Protein AF-A0A2D4ICP2-F1 (afdb_monomer)

Solvent-accessible surface area (backbone atoms only — not comparable to full-atom values): 5991 Å² total; per-residue (Å²): 122,65,65,61,58,45,66,67,35,53,65,54,47,48,53,55,48,50,51,51,51,55,49,50,52,52,72,74,51,85,50,85,84,58,63,90,83,76,69,76,51,70,68,55,50,53,49,50,54,56,48,49,54,51,44,49,51,53,40,36,72,36,69,83,61,10,58,60,51,39,53,51,50,54,53,51,54,50,52,50,50,53,49,49,50,42,53,57,72,67,56,72,77,86,71,75,79,76,79,87,125

Mean predicted aligned error: 7.08 Å

Sequence (101 aa):
KLMDLQLSDSNFRRHILLQYLILFQYLKGQVKFKSSNFILTDEQSLWIEATTKQVYQLLSENPPDGKRFSKMVEHILNTEENWNTWKNEGCPSFVKERLCV

Radius of gyration: 18.19 Å; Cα contacts (8 Å, |Δi|>4): 41; chains: 1; bounding box: 40×43×46 Å

Organism: NCBI:txid129467

Foldseek 3Di:
DVVVVLVVDLVSLVVVLLVLVVVLLVLPDDAPPDDPPSDDDPVRNVVSVVVNVVSLVSQCVRDDNSVVVSVVSVVVSVVVNVVRVCVRVVNDDPDDPPPDD

InterPro domains:
  IPR021861 THO complex, subunit THOC1 [PF11957] (1-97)
  IPR021861 THO complex, subunit THOC1 [PTHR13265] (1-97)

pLDDT: mean 86.31, std 10.03, range [55.88, 96.75]

Secondary structure (DSSP, 8-s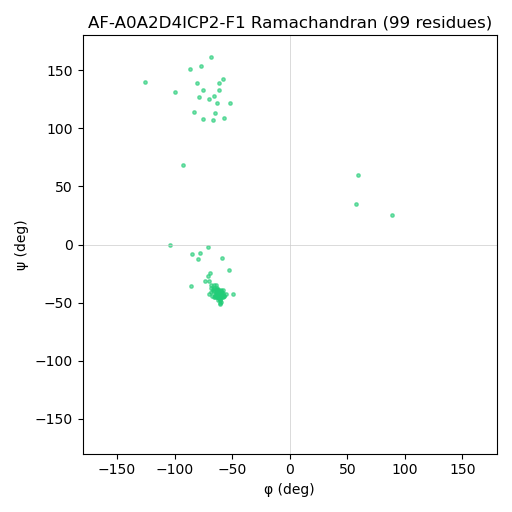tate):
-HHHHHHH-HHHHHHHHHHHHHHHHHHH---TTS-TT-PPPHHHHHHHHHHHHHHHHHHHHSSSSHHHHHHHHHHHHHHHHHHHHHHHTT-----------

Structure (mmCIF, N/CA/C/O backbone):
data_AF-A0A2D4ICP2-F1
#
_entry.id   AF-A0A2D4ICP2-F1
#
loop_
_atom_site.group_PDB
_atom_site.id
_atom_site.type_symbol
_atom_site.label_atom_id
_atom_site.label_alt_id
_atom_site.label_comp_id
_atom_site.label_asym_id
_atom_site.label_entity_id
_atom_site.label_seq_id
_atom_site.pdbx_PDB_ins_code
_atom_site.Cartn_x
_atom_site.Cartn_y
_atom_site.Cartn_z
_atom_site.occupancy
_atom_site.B_iso_or_equiv
_atom_site.auth_seq_id
_atom_site.auth_comp_id
_atom_site.auth_asym_id
_atom_site.auth_atom_id
_atom_site.pdbx_PDB_model_num
ATOM 1 N N . LYS A 1 1 ? -20.354 16.352 9.844 1.00 58.66 1 LYS A N 1
ATOM 2 C CA . LYS A 1 1 ? -21.713 15.795 9.640 1.00 58.66 1 LYS A CA 1
ATOM 3 C C . LYS A 1 1 ? -21.796 14.800 8.480 1.00 58.66 1 LYS A C 1
ATOM 5 O O . LYS A 1 1 ? -22.368 13.753 8.717 1.00 58.66 1 LYS A O 1
ATOM 10 N N . LEU A 1 2 ? -21.245 15.049 7.276 1.00 78.62 2 LEU A N 1
ATOM 11 C CA . LEU A 1 2 ? -21.201 14.018 6.210 1.00 78.62 2 LEU A CA 1
ATOM 12 C C . LEU A 1 2 ? -19.984 13.079 6.323 1.00 78.62 2 LEU A C 1
ATOM 14 O O . LEU A 1 2 ? -20.112 11.882 6.092 1.00 78.62 2 LEU A O 1
ATOM 18 N N . MET A 1 3 ? -18.830 13.609 6.744 1.00 75.00 3 MET A N 1
ATOM 19 C CA . MET A 1 3 ? -17.597 12.829 6.923 1.00 75.00 3 MET A CA 1
ATOM 20 C C . MET A 1 3 ? -17.778 11.670 7.914 1.00 75.00 3 MET A C 1
ATOM 22 O O . MET A 1 3 ? -17.311 10.566 7.672 1.00 75.00 3 MET A O 1
ATOM 26 N N . ASP A 1 4 ? -18.530 11.892 8.991 1.00 77.75 4 ASP A N 1
ATOM 27 C CA . ASP A 1 4 ? -18.792 10.882 10.025 1.00 77.75 4 ASP A CA 1
ATOM 28 C C . ASP A 1 4 ? -19.616 9.701 9.472 1.00 77.75 4 ASP A C 1
ATOM 30 O O . ASP A 1 4 ? -19.351 8.537 9.776 1.00 77.75 4 ASP A O 1
ATOM 34 N N . LEU A 1 5 ? -20.574 9.994 8.583 1.00 75.62 5 LEU A N 1
ATOM 35 C CA . LEU A 1 5 ? -21.358 8.989 7.858 1.00 75.62 5 LEU A CA 1
ATOM 36 C C . LEU A 1 5 ? -20.489 8.214 6.859 1.00 75.62 5 LEU A C 1
ATOM 38 O O . LEU A 1 5 ? -20.598 6.995 6.775 1.00 75.62 5 LEU A O 1
ATOM 42 N N . GLN A 1 6 ? -19.588 8.898 6.148 1.00 77.94 6 GLN A N 1
ATOM 43 C CA . GLN A 1 6 ? -18.657 8.256 5.213 1.00 77.94 6 GLN A CA 1
ATOM 44 C C . GLN A 1 6 ? -17.654 7.350 5.935 1.00 77.94 6 GLN A C 1
ATOM 46 O O . GLN A 1 6 ? -17.378 6.251 5.474 1.00 77.94 6 GLN A O 1
ATOM 51 N N . LEU A 1 7 ? -17.151 7.755 7.102 1.00 75.06 7 LEU A N 1
ATOM 52 C CA . LEU A 1 7 ? -16.247 6.932 7.913 1.00 75.06 7 LEU A CA 1
ATOM 53 C C . LEU A 1 7 ? -16.943 5.707 8.526 1.00 75.06 7 LEU A C 1
ATOM 55 O O . LEU A 1 7 ? -16.289 4.696 8.793 1.00 75.06 7 LEU A O 1
ATOM 59 N N . SER A 1 8 ? -18.263 5.776 8.710 1.00 79.50 8 SER A N 1
ATOM 60 C CA . SER A 1 8 ? -19.076 4.639 9.152 1.00 79.50 8 SER A CA 1
ATOM 61 C C . SER A 1 8 ? -19.210 3.567 8.057 1.00 79.50 8 SER A C 1
ATOM 63 O O . SER A 1 8 ? -19.325 2.378 8.367 1.00 79.50 8 SER A O 1
ATOM 65 N N . ASP A 1 9 ? -19.123 3.960 6.782 1.00 87.12 9 ASP A N 1
ATOM 66 C CA . ASP A 1 9 ? -19.180 3.058 5.632 1.00 87.12 9 ASP A CA 1
ATOM 67 C C . ASP A 1 9 ? -17.908 2.188 5.543 1.00 87.12 9 ASP A C 1
ATOM 69 O O . ASP A 1 9 ? -16.765 2.663 5.531 1.00 87.12 9 ASP A O 1
ATOM 73 N N . SER A 1 10 ? -18.094 0.866 5.505 1.00 86.19 10 SER A N 1
ATOM 74 C CA . SER A 1 10 ? -16.994 -0.095 5.414 1.00 86.19 10 SER A CA 1
ATOM 75 C C . SER A 1 10 ? -16.277 -0.046 4.064 1.00 86.19 10 SER A C 1
ATOM 77 O O . SER A 1 10 ? -15.052 -0.177 4.031 1.00 86.19 10 SER A O 1
ATOM 79 N N . ASN A 1 11 ? -16.994 0.215 2.969 1.00 87.50 11 ASN A N 1
ATOM 80 C CA . ASN A 1 11 ? -16.416 0.375 1.641 1.00 87.50 11 ASN A CA 1
ATOM 81 C C . ASN A 1 11 ? -15.568 1.636 1.571 1.00 87.50 11 ASN A C 1
ATOM 83 O O . ASN A 1 11 ? -14.451 1.572 1.067 1.00 87.50 11 ASN A O 1
ATOM 87 N N . PHE A 1 12 ? -16.036 2.767 2.100 1.00 89.88 12 PHE A N 1
ATOM 88 C CA . PHE A 1 12 ? -15.227 3.989 2.105 1.00 89.88 12 PHE A CA 1
ATOM 89 C C . PHE A 1 12 ? -13.896 3.770 2.840 1.00 89.88 12 PHE A C 1
ATOM 91 O O . PHE A 1 12 ? -12.831 4.073 2.302 1.00 89.88 12 PHE A O 1
ATOM 98 N N . ARG A 1 13 ? -13.935 3.116 4.011 1.00 89.88 13 ARG A N 1
ATOM 99 C CA . ARG A 1 13 ? -12.721 2.722 4.743 1.00 89.88 13 ARG A CA 1
ATOM 100 C C . ARG A 1 13 ? -11.797 1.825 3.916 1.00 89.88 13 ARG A C 1
ATOM 102 O O . ARG A 1 13 ? -10.591 2.053 3.919 1.00 89.88 13 ARG A O 1
ATOM 109 N N . ARG A 1 14 ? -12.331 0.852 3.167 1.00 92.19 14 ARG A N 1
ATOM 110 C CA . ARG A 1 14 ? -11.523 0.008 2.261 1.00 92.19 14 ARG A CA 1
ATOM 111 C C . ARG A 1 14 ? -10.809 0.819 1.189 1.00 92.19 14 ARG A C 1
ATOM 113 O O . ARG A 1 14 ? -9.639 0.554 0.942 1.00 92.19 14 ARG A O 1
ATOM 120 N N . HIS A 1 15 ? -11.479 1.797 0.581 1.00 92.31 15 HIS A N 1
ATOM 121 C CA . HIS A 1 15 ? -10.868 2.638 -0.451 1.00 92.31 15 HIS A CA 1
ATOM 122 C C . HIS A 1 15 ? -9.695 3.445 0.107 1.00 92.31 15 HIS A C 1
ATOM 124 O O . HIS A 1 15 ? -8.627 3.456 -0.496 1.00 92.31 15 HIS A O 1
ATOM 130 N N . ILE A 1 16 ? -9.867 4.061 1.279 1.00 92.81 16 ILE A N 1
ATOM 131 C CA . ILE A 1 16 ? -8.798 4.821 1.936 1.00 92.81 16 ILE A CA 1
ATOM 132 C C . ILE A 1 16 ? -7.610 3.914 2.282 1.00 92.81 16 ILE A C 1
ATOM 134 O O . ILE A 1 16 ? -6.468 4.234 1.965 1.00 92.81 16 ILE A O 1
ATOM 138 N N . LEU A 1 17 ? -7.869 2.752 2.886 1.00 94.50 17 LEU A N 1
ATOM 139 C CA . LEU A 1 17 ? -6.818 1.798 3.251 1.00 94.50 17 LEU A CA 1
ATOM 140 C C . LEU A 1 17 ? -6.081 1.252 2.017 1.00 94.50 17 LEU A C 1
ATOM 142 O O . LEU A 1 17 ? -4.858 1.143 2.034 1.00 94.50 17 LEU A O 1
ATOM 146 N N . LEU A 1 18 ? -6.795 0.978 0.922 1.00 94.81 18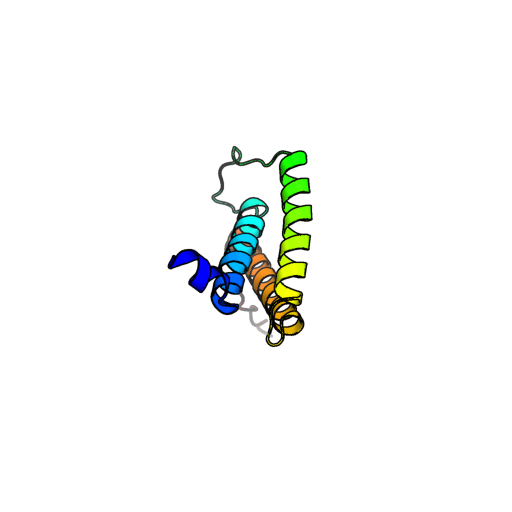 LEU A N 1
ATOM 147 C CA . LEU A 1 18 ? -6.188 0.575 -0.346 1.00 94.81 18 LEU A CA 1
ATOM 148 C C . LEU A 1 18 ? -5.301 1.684 -0.933 1.00 94.81 18 LEU A C 1
ATOM 150 O O . LEU A 1 18 ? -4.191 1.402 -1.378 1.00 94.81 18 LEU A O 1
ATOM 154 N N . GLN A 1 19 ? -5.750 2.942 -0.893 1.00 95.19 19 GLN A N 1
ATOM 155 C CA . GLN A 1 19 ? -4.946 4.086 -1.338 1.00 95.19 19 GLN A CA 1
ATOM 156 C C . GLN A 1 19 ? -3.644 4.217 -0.539 1.00 95.19 19 GLN A C 1
ATOM 158 O O . GLN A 1 19 ? -2.599 4.483 -1.132 1.00 95.19 19 GLN A O 1
ATOM 163 N N . TYR A 1 20 ? -3.678 3.973 0.777 1.00 95.88 20 TYR A N 1
ATOM 164 C CA . TYR A 1 20 ? -2.461 3.927 1.591 1.00 95.88 20 TYR A CA 1
ATOM 165 C C . TYR A 1 20 ? -1.500 2.828 1.132 1.00 95.88 20 TYR A C 1
ATOM 167 O O . TYR A 1 20 ? -0.312 3.097 0.983 1.00 95.88 20 TYR A O 1
ATOM 175 N N . LEU A 1 21 ? -1.993 1.615 0.860 1.00 95.94 21 LEU A N 1
ATOM 176 C CA . LEU A 1 21 ? -1.139 0.515 0.400 1.00 95.94 21 LEU A CA 1
ATOM 177 C C . LEU A 1 21 ? -0.483 0.812 -0.954 1.00 95.94 21 LEU A C 1
ATOM 179 O O . LEU A 1 21 ? 0.722 0.609 -1.099 1.00 95.94 21 LEU A O 1
ATOM 183 N N . ILE A 1 22 ? -1.243 1.355 -1.909 1.00 93.88 22 ILE A N 1
ATOM 184 C CA . ILE A 1 22 ? -0.716 1.764 -3.220 1.00 93.88 22 ILE A CA 1
ATOM 185 C C . ILE A 1 22 ? 0.355 2.848 -3.047 1.00 93.88 22 ILE A C 1
ATOM 187 O O . ILE A 1 22 ? 1.419 2.779 -3.662 1.00 93.88 22 ILE A O 1
ATOM 191 N N . LEU A 1 23 ? 0.112 3.835 -2.177 1.00 93.56 23 LEU A N 1
ATOM 192 C CA . LEU A 1 23 ? 1.084 4.887 -1.886 1.00 93.56 23 LEU A CA 1
ATOM 193 C C . LEU A 1 23 ? 2.362 4.318 -1.256 1.00 93.56 23 LEU A C 1
ATOM 195 O O . LEU A 1 23 ? 3.457 4.690 -1.668 1.00 93.56 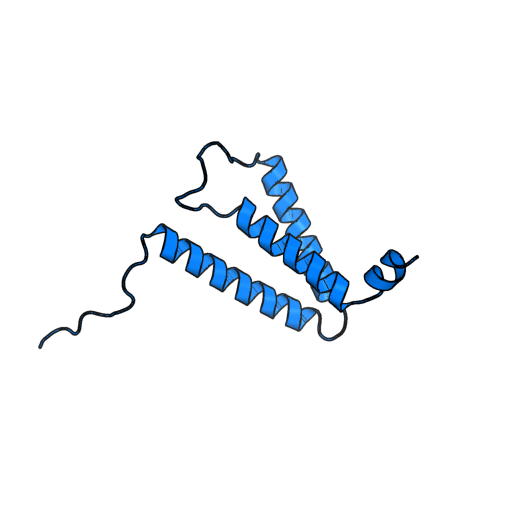23 LEU A O 1
ATOM 199 N N . PHE A 1 24 ? 2.248 3.411 -0.286 1.00 93.75 24 PHE A N 1
ATOM 200 C CA . PHE A 1 24 ? 3.402 2.785 0.362 1.00 93.75 24 PHE A CA 1
ATOM 201 C C . PHE A 1 24 ? 4.221 1.940 -0.611 1.00 93.75 24 PHE A C 1
ATOM 203 O O . PHE A 1 24 ? 5.445 2.079 -0.651 1.00 93.75 24 PHE A O 1
ATOM 210 N N . GLN A 1 25 ? 3.564 1.129 -1.443 1.00 91.50 25 GLN A N 1
ATOM 211 C CA . GLN A 1 25 ? 4.235 0.382 -2.503 1.00 91.50 25 GLN A CA 1
ATOM 212 C C . GLN A 1 25 ? 4.916 1.321 -3.493 1.00 91.50 25 GLN A C 1
ATOM 214 O O . GLN A 1 25 ? 6.066 1.089 -3.858 1.00 91.50 25 GLN A O 1
ATOM 219 N N . TYR A 1 26 ? 4.250 2.410 -3.888 1.00 89.12 26 TYR A N 1
ATOM 220 C CA . TYR A 1 26 ? 4.863 3.411 -4.746 1.00 89.12 26 TYR A CA 1
ATOM 221 C C . TYR A 1 26 ? 6.097 4.008 -4.083 1.00 89.12 26 TYR A C 1
ATOM 223 O O . TYR A 1 26 ? 7.136 4.040 -4.724 1.00 89.12 26 TYR A O 1
ATOM 231 N N . LEU A 1 27 ? 6.032 4.453 -2.826 1.00 88.44 27 LEU A N 1
ATOM 232 C CA . LEU A 1 27 ? 7.162 5.068 -2.122 1.00 88.44 27 LEU A CA 1
ATOM 233 C C . LEU A 1 27 ? 8.364 4.118 -2.016 1.00 88.44 27 LEU A C 1
ATOM 235 O O . LEU A 1 27 ? 9.477 4.555 -2.307 1.00 88.44 27 LEU A O 1
ATOM 239 N N . LYS A 1 28 ? 8.140 2.835 -1.697 1.00 84.94 28 LYS A N 1
ATOM 240 C CA . LYS A 1 28 ? 9.198 1.807 -1.628 1.00 84.94 28 LYS A CA 1
ATOM 241 C C . LYS A 1 28 ? 9.708 1.368 -3.005 1.00 84.94 28 LYS A C 1
ATOM 243 O O . LYS A 1 28 ? 10.873 1.006 -3.141 1.00 84.94 28 LYS A O 1
ATOM 248 N N . GLY A 1 29 ? 8.847 1.390 -4.018 1.00 82.25 29 GLY A N 1
ATOM 249 C CA . GLY A 1 29 ? 9.158 0.922 -5.361 1.00 82.25 29 GLY A CA 1
ATOM 250 C C . GLY A 1 29 ? 10.217 1.784 -6.043 1.00 82.25 29 GLY A C 1
ATOM 251 O O . GLY A 1 29 ? 10.078 3.009 -6.158 1.00 82.25 29 GLY A O 1
ATOM 252 N N . GLN A 1 30 ? 11.258 1.127 -6.547 1.00 71.19 30 GLN A N 1
ATOM 253 C CA . GLN A 1 30 ? 12.195 1.724 -7.489 1.00 71.19 30 GLN A CA 1
ATOM 254 C C . GLN A 1 30 ? 11.540 1.714 -8.871 1.00 71.19 30 GLN A C 1
ATOM 256 O O . GLN A 1 30 ? 11.074 0.680 -9.341 1.00 71.19 30 GLN A O 1
ATOM 261 N N . VAL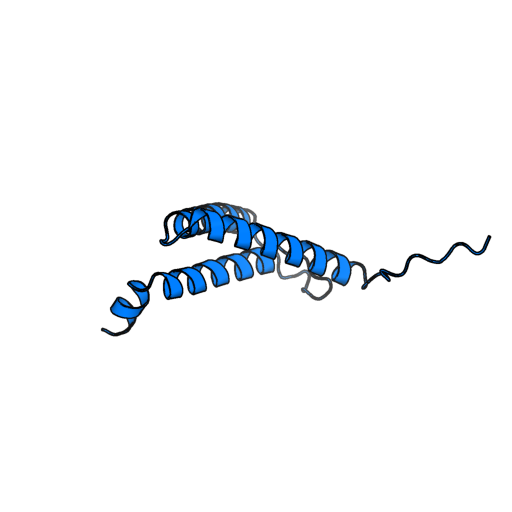 A 1 31 ? 11.480 2.863 -9.532 1.00 72.19 31 VAL A N 1
ATOM 262 C CA . VAL A 1 31 ? 11.053 2.953 -10.934 1.00 72.19 31 VAL A CA 1
ATOM 263 C C . VAL A 1 31 ? 12.135 3.671 -11.708 1.00 72.19 31 VAL A C 1
ATOM 265 O O . VAL A 1 31 ? 12.682 4.659 -11.229 1.00 72.19 31 VAL A O 1
ATOM 268 N N . LYS A 1 32 ? 12.414 3.206 -12.926 1.00 66.94 32 LYS A N 1
ATOM 269 C CA . LYS A 1 32 ? 13.467 3.733 -13.811 1.00 66.94 32 LYS A CA 1
ATOM 270 C C . LYS A 1 32 ? 13.396 5.253 -14.035 1.00 66.94 32 LYS A C 1
ATOM 27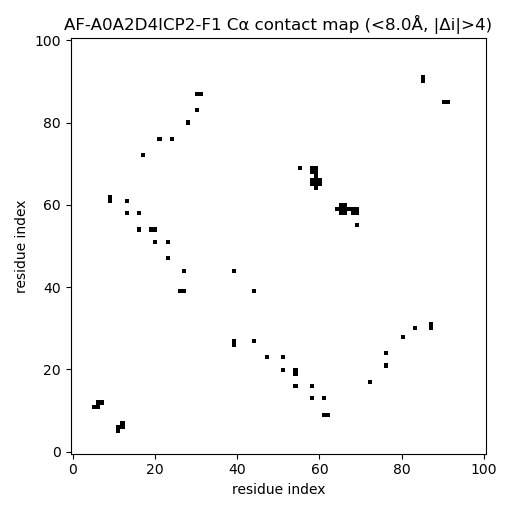2 O O . LYS A 1 32 ? 14.389 5.871 -14.398 1.00 66.94 32 LYS A O 1
ATOM 277 N N . PHE A 1 33 ? 12.222 5.848 -13.818 1.00 66.81 33 PHE A N 1
ATOM 278 C CA . PHE A 1 33 ? 11.946 7.275 -13.991 1.00 66.81 33 PHE A CA 1
ATOM 279 C C . PHE A 1 33 ? 11.864 8.068 -12.676 1.00 66.81 33 PHE A C 1
ATOM 281 O O . PHE A 1 33 ? 11.628 9.275 -12.714 1.00 66.81 33 PHE A O 1
ATOM 288 N N . LYS A 1 34 ? 12.032 7.432 -11.510 1.00 69.75 34 LYS A N 1
ATOM 289 C CA . LYS A 1 34 ? 12.163 8.167 -10.247 1.00 69.75 34 LYS A CA 1
ATOM 290 C C . LYS A 1 34 ? 13.551 8.784 -10.169 1.00 69.75 34 LYS A C 1
ATOM 292 O O . LYS A 1 34 ? 14.551 8.118 -10.416 1.00 69.75 34 LYS A O 1
ATOM 297 N N . SER A 1 35 ? 13.599 10.060 -9.794 1.00 71.62 35 SER A N 1
ATOM 298 C CA . SER A 1 35 ? 14.862 10.732 -9.498 1.00 71.62 35 SER A CA 1
ATOM 299 C C . SER A 1 35 ? 15.564 10.042 -8.327 1.00 71.62 35 SER A C 1
ATOM 301 O O . SER A 1 35 ? 14.923 9.717 -7.325 1.00 71.62 35 SER A O 1
ATOM 303 N N . SER A 1 36 ? 16.885 9.893 -8.428 1.00 67.31 36 SER A N 1
ATOM 304 C CA . SER A 1 36 ? 17.765 9.374 -7.371 1.00 67.31 36 SER A CA 1
ATOM 305 C C . SER A 1 36 ? 17.712 10.188 -6.075 1.00 67.31 36 SER A C 1
ATOM 307 O O . SER A 1 36 ? 18.223 9.745 -5.056 1.00 67.31 36 SER A O 1
ATOM 309 N N . ASN A 1 37 ? 17.091 11.370 -6.101 1.00 71.06 37 ASN A N 1
ATOM 310 C CA . ASN A 1 37 ? 16.943 12.244 -4.940 1.00 71.06 37 ASN A CA 1
ATOM 311 C C . ASN A 1 37 ? 15.727 11.887 -4.063 1.00 71.06 37 ASN A C 1
ATOM 313 O O . ASN A 1 37 ? 15.568 12.457 -2.988 1.00 71.06 37 ASN A O 1
ATOM 317 N N . PHE A 1 38 ? 14.860 10.965 -4.497 1.00 74.81 38 PHE A N 1
ATOM 318 C CA . PHE A 1 38 ? 13.702 10.514 -3.718 1.00 74.81 38 PHE A CA 1
ATOM 319 C C . PHE A 1 38 ? 14.041 9.269 -2.892 1.00 74.81 38 PHE A C 1
ATOM 321 O O . PHE A 1 38 ? 13.548 8.174 -3.163 1.00 74.81 38 PHE A O 1
ATOM 328 N N . ILE A 1 39 ? 14.906 9.453 -1.894 1.00 80.38 39 ILE A N 1
ATOM 329 C CA . ILE A 1 39 ? 15.346 8.403 -0.969 1.00 80.38 39 ILE A CA 1
ATOM 330 C C . ILE A 1 39 ? 14.551 8.527 0.332 1.00 80.38 39 ILE A C 1
ATOM 332 O O . ILE A 1 39 ? 14.437 9.616 0.894 1.00 80.38 39 ILE A O 1
ATOM 336 N N . LEU A 1 40 ? 14.002 7.411 0.803 1.00 85.12 40 LEU A N 1
ATOM 337 C CA . LEU A 1 40 ? 13.405 7.320 2.132 1.00 85.12 40 LEU A CA 1
ATOM 338 C C . LEU A 1 40 ? 14.510 7.130 3.167 1.00 85.12 40 LEU A C 1
ATOM 340 O O . LEU A 1 40 ? 15.435 6.351 2.945 1.00 85.12 40 LEU A O 1
ATOM 344 N N . THR A 1 41 ? 14.397 7.797 4.312 1.00 89.88 41 THR A N 1
ATOM 345 C CA . THR A 1 41 ? 15.266 7.483 5.451 1.00 89.88 41 THR A CA 1
ATOM 346 C C . THR A 1 41 ? 14.930 6.098 6.014 1.00 89.88 41 THR A C 1
ATOM 348 O O . THR A 1 41 ? 13.835 5.565 5.790 1.00 89.88 41 THR A O 1
ATOM 351 N N . ASP A 1 42 ? 15.845 5.512 6.786 1.00 91.19 42 ASP A N 1
ATOM 352 C CA . ASP A 1 42 ? 15.596 4.228 7.456 1.00 91.19 42 ASP A CA 1
ATOM 353 C C . ASP A 1 42 ? 14.390 4.317 8.400 1.00 91.19 42 ASP A C 1
ATOM 355 O O . ASP A 1 42 ? 13.530 3.438 8.413 1.00 91.19 42 ASP A O 1
ATOM 359 N N . GLU A 1 43 ? 14.267 5.430 9.129 1.00 93.94 43 GLU A N 1
ATOM 360 C CA . GLU A 1 43 ? 13.127 5.700 10.008 1.00 93.94 43 GLU A CA 1
ATOM 361 C C . GLU A 1 43 ? 11.803 5.748 9.231 1.00 93.94 43 GLU A C 1
ATOM 363 O O . GLU A 1 43 ? 10.825 5.112 9.627 1.00 93.94 43 GLU A O 1
ATOM 368 N N . GLN A 1 44 ? 11.771 6.443 8.089 1.00 91.94 44 GLN A N 1
ATOM 369 C CA . GLN A 1 44 ? 10.586 6.495 7.229 1.00 91.94 44 GLN A CA 1
ATOM 370 C C . GLN A 1 44 ? 10.237 5.114 6.669 1.00 91.94 44 GLN A C 1
ATOM 372 O O . GLN A 1 44 ? 9.062 4.754 6.606 1.00 91.94 44 GLN A O 1
ATOM 377 N N . SER A 1 45 ? 11.242 4.324 6.293 1.00 91.88 45 SER A N 1
ATOM 378 C CA . SER A 1 45 ? 11.049 2.970 5.771 1.00 91.88 45 SER A CA 1
ATOM 379 C C . SER A 1 45 ? 10.459 2.039 6.833 1.00 91.88 45 SER A C 1
ATOM 381 O O . SER A 1 45 ? 9.474 1.347 6.565 1.00 91.88 45 SER A O 1
ATOM 383 N N . LEU A 1 46 ? 10.983 2.086 8.062 1.00 94.81 46 LEU A N 1
ATOM 384 C CA . LEU A 1 46 ? 10.443 1.346 9.205 1.00 94.81 46 LEU A CA 1
ATOM 385 C C . LEU A 1 46 ? 9.015 1.783 9.544 1.00 94.81 46 LEU A C 1
ATOM 387 O O . LEU A 1 46 ? 8.152 0.940 9.804 1.00 94.81 46 LEU A O 1
ATOM 391 N N . TRP A 1 47 ? 8.738 3.088 9.497 1.00 95.88 47 TRP A N 1
ATOM 392 C CA . TRP A 1 47 ? 7.394 3.615 9.717 1.00 95.88 47 TRP A CA 1
ATOM 393 C C . TRP A 1 47 ? 6.408 3.122 8.652 1.00 95.88 47 TRP A C 1
ATOM 395 O O . TRP A 1 47 ? 5.308 2.680 8.995 1.00 95.88 47 TRP A O 1
ATOM 405 N N . ILE A 1 48 ? 6.801 3.121 7.373 1.00 95.25 48 ILE A N 1
ATOM 406 C CA . ILE A 1 48 ? 5.980 2.581 6.281 1.00 95.25 48 ILE A CA 1
ATOM 407 C C . ILE A 1 48 ? 5.694 1.095 6.515 1.00 95.25 48 ILE A C 1
ATOM 409 O O . ILE A 1 48 ? 4.555 0.663 6.346 1.00 95.25 48 ILE A O 1
ATOM 413 N N . GLU A 1 49 ? 6.678 0.301 6.936 1.00 94.69 49 GLU A N 1
ATOM 414 C CA . GLU A 1 49 ? 6.484 -1.129 7.205 1.00 94.69 49 GLU A CA 1
ATOM 415 C C . GLU A 1 49 ? 5.543 -1.392 8.380 1.00 94.69 49 GLU A C 1
ATOM 417 O O . GLU A 1 49 ? 4.638 -2.226 8.275 1.00 94.69 49 GLU A O 1
ATOM 422 N N . ALA A 1 50 ? 5.716 -0.666 9.486 1.00 96.75 50 ALA A N 1
ATOM 423 C CA . ALA A 1 50 ? 4.827 -0.761 10.638 1.00 96.75 50 ALA A CA 1
ATOM 424 C C . ALA A 1 50 ? 3.389 -0.363 10.266 1.00 96.75 50 ALA A C 1
ATOM 426 O O . ALA A 1 50 ? 2.441 -1.089 10.573 1.00 96.75 50 ALA A O 1
ATOM 427 N N . THR A 1 51 ? 3.231 0.740 9.534 1.00 96.19 51 THR A N 1
ATOM 428 C CA . THR A 1 51 ? 1.920 1.253 9.116 1.00 96.19 51 THR A CA 1
ATOM 429 C C . THR A 1 51 ? 1.260 0.333 8.091 1.00 96.19 51 THR A C 1
ATOM 431 O O . THR A 1 51 ? 0.062 0.078 8.170 1.00 96.19 51 THR A O 1
ATOM 434 N N . THR A 1 52 ? 2.029 -0.260 7.175 1.00 96.19 52 THR A N 1
ATOM 435 C CA . THR A 1 52 ? 1.524 -1.260 6.220 1.00 96.19 52 THR A CA 1
ATOM 436 C C . THR A 1 52 ? 0.916 -2.459 6.952 1.00 96.19 52 THR A C 1
ATOM 438 O O . THR A 1 52 ? -0.198 -2.875 6.629 1.00 96.19 52 THR A O 1
ATOM 441 N N . LYS A 1 53 ? 1.590 -2.982 7.989 1.00 96.06 53 LYS A N 1
ATOM 442 C CA . LYS A 1 53 ? 1.057 -4.081 8.819 1.00 96.06 53 LYS A CA 1
ATOM 443 C C . LYS A 1 53 ? -0.259 -3.692 9.499 1.00 96.06 53 LYS A C 1
ATOM 445 O O . LYS A 1 53 ? -1.205 -4.477 9.483 1.00 96.06 53 LYS A O 1
ATOM 450 N N . GLN A 1 54 ? -0.340 -2.475 10.038 1.00 96.75 54 GLN A N 1
ATOM 451 C CA . GLN A 1 54 ? -1.570 -1.955 10.644 1.00 96.75 54 GLN A CA 1
ATOM 452 C C . GLN A 1 54 ? -2.710 -1.834 9.623 1.00 96.75 54 GLN A C 1
ATOM 454 O O . GLN A 1 54 ? -3.836 -2.234 9.909 1.00 96.75 54 GLN A O 1
ATOM 459 N N . VAL A 1 55 ? -2.432 -1.344 8.413 1.00 95.88 55 VAL A N 1
ATOM 460 C CA . VAL A 1 55 ? -3.436 -1.221 7.346 1.00 95.88 55 VAL A CA 1
ATOM 461 C C . VAL A 1 55 ? -3.990 -2.590 6.941 1.00 95.88 55 VAL A C 1
ATOM 463 O O . VAL A 1 55 ? -5.207 -2.744 6.829 1.00 95.88 55 VAL A O 1
ATOM 466 N N . TYR A 1 56 ? -3.138 -3.608 6.792 1.00 95.69 56 TYR A N 1
ATOM 467 C CA . TYR A 1 56 ? -3.594 -4.975 6.515 1.00 95.69 56 TYR A CA 1
ATOM 468 C C . TYR A 1 56 ? -4.439 -5.564 7.646 1.00 95.69 56 TYR A C 1
ATOM 470 O O . TYR A 1 56 ? -5.441 -6.233 7.370 1.00 95.69 56 TYR A O 1
ATOM 478 N N . GLN A 1 57 ? -4.074 -5.290 8.902 1.00 95.19 57 GLN A N 1
ATOM 479 C CA . GLN A 1 57 ? -4.873 -5.685 10.058 1.00 95.19 57 GLN A CA 1
ATOM 480 C C . GLN A 1 57 ? -6.266 -5.038 10.002 1.00 95.19 57 GLN A C 1
ATOM 482 O O . GLN A 1 57 ? -7.267 -5.756 10.038 1.00 95.19 57 GLN A O 1
ATOM 487 N N . LEU A 1 58 ? -6.344 -3.721 9.795 1.00 94.19 58 LEU A N 1
ATOM 488 C CA . LEU A 1 58 ? -7.609 -2.984 9.693 1.00 94.19 58 LEU A CA 1
ATOM 489 C C . LEU A 1 58 ? -8.479 -3.455 8.518 1.00 94.19 58 LEU A C 1
ATOM 491 O O . LEU A 1 58 ? -9.697 -3.566 8.657 1.00 94.19 58 LEU A O 1
ATOM 495 N N . LEU A 1 59 ? -7.875 -3.770 7.367 1.00 93.12 59 LEU A N 1
ATOM 496 C CA . LEU A 1 59 ? -8.586 -4.370 6.233 1.00 93.12 59 LEU A CA 1
ATOM 497 C C . LEU A 1 59 ? -9.159 -5.747 6.588 1.00 93.12 59 LEU A C 1
ATOM 499 O O . LEU A 1 59 ? -10.283 -6.063 6.198 1.00 93.12 59 LEU A O 1
ATOM 503 N N . SER A 1 60 ? -8.417 -6.545 7.360 1.00 92.88 60 SER A N 1
ATOM 504 C CA . SER A 1 60 ? -8.846 -7.890 7.753 1.00 92.88 60 SER A CA 1
ATOM 505 C C . SER A 1 60 ? -10.012 -7.880 8.747 1.00 92.88 60 SER A C 1
ATOM 507 O O . SER A 1 60 ? -10.858 -8.776 8.707 1.00 92.88 60 SER A O 1
ATOM 509 N N . GLU A 1 61 ? -10.077 -6.847 9.590 1.00 91.38 61 GLU A N 1
ATOM 510 C CA . GLU A 1 61 ? -11.135 -6.604 10.575 1.00 91.38 61 GLU A CA 1
ATOM 511 C C . GLU A 1 61 ? -12.395 -5.979 9.945 1.00 91.38 61 GLU A C 1
ATOM 513 O O . GLU A 1 61 ? -13.451 -5.950 10.575 1.00 91.38 61 GLU A O 1
ATOM 518 N N . ASN A 1 62 ? -12.319 -5.498 8.697 1.00 85.06 62 ASN A N 1
ATOM 519 C CA . ASN A 1 62 ? -13.395 -4.770 8.029 1.00 85.06 62 ASN A CA 1
ATOM 520 C C . ASN A 1 62 ? -14.445 -5.712 7.382 1.00 85.06 62 ASN A C 1
ATOM 522 O O . ASN A 1 62 ? -14.141 -6.392 6.395 1.00 85.06 62 ASN A O 1
ATOM 526 N N . PRO A 1 63 ? -15.706 -5.742 7.854 1.00 82.12 63 PRO A N 1
ATOM 527 C CA . PRO A 1 63 ? -16.746 -6.604 7.283 1.00 82.12 63 PRO A CA 1
ATOM 528 C C . PRO A 1 63 ? -17.322 -6.059 5.961 1.00 82.12 63 PRO A C 1
ATOM 530 O O . PRO A 1 63 ? -17.364 -4.838 5.778 1.00 82.12 63 PRO A O 1
ATOM 533 N N . PRO A 1 64 ? -17.850 -6.918 5.061 1.00 88.38 64 PRO A N 1
ATOM 534 C CA . PRO A 1 64 ? -17.848 -8.391 5.087 1.00 88.38 64 PRO A CA 1
ATOM 535 C C . PRO A 1 64 ? -16.576 -9.006 4.468 1.00 88.38 64 PRO A C 1
ATOM 537 O O . PRO A 1 64 ? -15.995 -8.435 3.553 1.00 88.38 64 PRO A O 1
ATOM 540 N N . ASP A 1 65 ? -16.158 -10.191 4.919 1.00 89.31 65 ASP A N 1
ATOM 541 C CA . ASP A 1 65 ? -15.024 -10.947 4.348 1.00 89.31 65 ASP A CA 1
ATOM 542 C C . ASP A 1 65 ? -13.663 -10.215 4.313 1.00 89.31 65 ASP A C 1
ATOM 544 O O . ASP A 1 65 ? -12.855 -10.436 3.406 1.00 89.31 65 ASP A O 1
ATOM 548 N N . GLY A 1 66 ? -13.358 -9.385 5.318 1.00 90.56 66 GLY A N 1
ATOM 549 C CA . GLY A 1 66 ? -12.110 -8.607 5.387 1.00 90.56 66 GLY A CA 1
ATOM 550 C C . GLY A 1 66 ? -10.845 -9.432 5.128 1.00 90.56 66 GLY A C 1
ATOM 551 O O . GLY A 1 66 ? -10.003 -9.043 4.327 1.00 90.56 66 GLY A O 1
ATOM 552 N N . LYS A 1 67 ? -10.742 -10.646 5.688 1.00 92.50 67 LYS A N 1
ATOM 553 C CA . LYS A 1 67 ? -9.607 -11.560 5.435 1.00 92.50 67 LYS A CA 1
ATOM 554 C C . LYS A 1 67 ? -9.449 -11.952 3.962 1.00 92.50 67 LYS A C 1
ATOM 556 O O . LYS A 1 67 ? -8.325 -12.058 3.474 1.00 92.50 67 LYS A O 1
ATOM 561 N N . ARG A 1 68 ? -10.557 -12.203 3.255 1.00 93.19 68 ARG A N 1
ATOM 562 C CA . ARG A 1 68 ? -10.535 -12.542 1.823 1.00 93.19 68 ARG A CA 1
ATOM 563 C C . ARG A 1 68 ? -10.135 -11.322 1.004 1.00 93.19 68 ARG A C 1
ATOM 565 O O . ARG A 1 68 ? -9.317 -11.452 0.099 1.00 93.19 68 ARG A O 1
ATOM 572 N N . PHE A 1 69 ? -10.675 -10.155 1.354 1.00 93.19 69 PHE A N 1
ATOM 573 C CA . PHE A 1 69 ? -10.319 -8.891 0.720 1.00 93.19 69 PHE A CA 1
ATOM 574 C C . PHE A 1 69 ? -8.829 -8.571 0.900 1.00 93.19 69 PHE A C 1
ATOM 576 O O . PHE A 1 69 ? -8.154 -8.318 -0.090 1.00 93.19 69 PHE A O 1
ATOM 583 N N . SER A 1 70 ? -8.280 -8.686 2.115 1.00 93.50 70 SER A N 1
ATOM 584 C CA . SER A 1 70 ? -6.851 -8.463 2.378 1.00 93.50 70 SER A CA 1
ATOM 585 C C . SER A 1 70 ? -5.952 -9.368 1.533 1.00 93.50 70 SER A C 1
ATOM 587 O O . SER A 1 70 ? -5.005 -8.875 0.930 1.00 93.50 70 SER A O 1
ATOM 589 N N . LYS A 1 71 ? -6.274 -10.667 1.418 1.00 94.31 71 LYS A N 1
ATOM 590 C CA . LYS A 1 71 ? -5.519 -11.603 0.560 1.00 94.31 71 LYS A CA 1
ATOM 591 C C . LYS A 1 71 ? -5.592 -11.240 -0.922 1.00 94.31 71 LYS A C 1
ATOM 593 O O . LYS A 1 71 ? -4.617 -11.390 -1.649 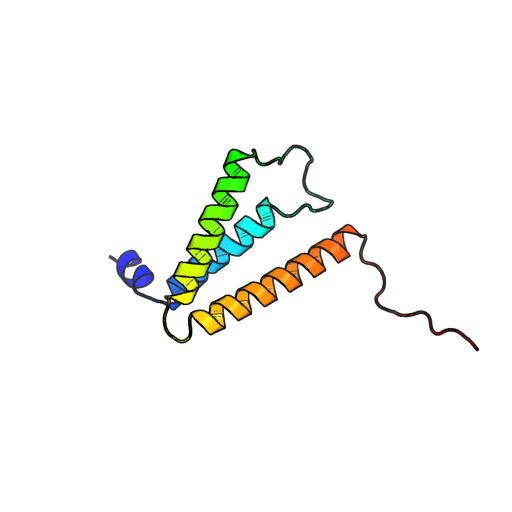1.00 94.31 71 LYS A O 1
ATOM 598 N N . MET A 1 72 ? -6.757 -10.788 -1.382 1.00 94.75 72 MET A N 1
ATOM 599 C CA . MET A 1 72 ? -6.928 -10.332 -2.760 1.00 94.75 72 MET A CA 1
ATOM 600 C C . MET A 1 72 ? -6.084 -9.082 -3.031 1.00 94.75 72 MET A C 1
ATOM 602 O O . MET A 1 72 ? -5.416 -9.020 -4.056 1.00 94.75 72 MET A O 1
ATOM 606 N N . VAL A 1 73 ? -6.079 -8.119 -2.106 1.00 94.88 73 VAL A N 1
ATOM 607 C CA . VAL A 1 73 ? -5.255 -6.907 -2.208 1.00 94.88 73 VAL A CA 1
ATOM 608 C C . VAL A 1 73 ? -3.767 -7.252 -2.220 1.00 94.88 73 VAL A C 1
ATOM 610 O O . VAL A 1 73 ? -3.049 -6.761 -3.081 1.00 94.88 73 VAL A O 1
ATOM 613 N N . GLU A 1 74 ? -3.316 -8.145 -1.338 1.00 94.38 74 GLU A N 1
ATOM 614 C CA . GLU A 1 74 ? -1.929 -8.627 -1.319 1.00 94.38 74 GLU A CA 1
ATOM 615 C C . GLU A 1 74 ? -1.522 -9.245 -2.666 1.00 94.38 74 GLU A C 1
ATOM 617 O O . GLU A 1 74 ? -0.460 -8.937 -3.205 1.00 94.38 74 GLU A O 1
ATOM 622 N N . HIS A 1 75 ? -2.395 -10.067 -3.258 1.00 95.31 75 HIS A N 1
ATOM 623 C CA . HIS A 1 75 ? -2.149 -10.648 -4.576 1.00 95.31 75 HIS A CA 1
ATOM 624 C C . HIS A 1 75 ? -2.075 -9.588 -5.686 1.00 95.31 75 HIS A C 1
ATOM 626 O O . HIS A 1 75 ? -1.164 -9.639 -6.510 1.00 95.31 75 HIS A O 1
ATOM 632 N N . ILE A 1 76 ? -2.995 -8.616 -5.695 1.00 94.69 76 ILE A N 1
ATOM 633 C CA . ILE A 1 76 ? -3.010 -7.518 -6.676 1.00 94.69 76 ILE A CA 1
ATOM 634 C C . ILE A 1 76 ? -1.716 -6.701 -6.584 1.00 94.69 76 ILE A C 1
ATOM 636 O O . ILE A 1 76 ? -1.052 -6.479 -7.593 1.00 94.69 76 ILE A O 1
ATOM 640 N N . LEU A 1 77 ? -1.313 -6.315 -5.377 1.00 93.75 77 LEU A N 1
ATOM 641 C CA . LEU A 1 77 ? -0.104 -5.524 -5.149 1.00 93.75 77 LEU A CA 1
ATOM 642 C C . LEU A 1 77 ? 1.167 -6.277 -5.573 1.00 93.75 77 LEU A C 1
ATOM 644 O O . LEU A 1 77 ? 2.043 -5.698 -6.212 1.00 93.75 77 LEU A O 1
ATOM 648 N N . ASN A 1 78 ? 1.219 -7.593 -5.353 1.00 93.19 78 ASN A N 1
ATOM 649 C CA . ASN A 1 78 ? 2.297 -8.438 -5.872 1.00 93.19 78 ASN A CA 1
ATOM 650 C C . ASN A 1 78 ? 2.301 -8.477 -7.417 1.00 93.19 78 ASN A C 1
ATOM 652 O O . ASN A 1 78 ? 3.345 -8.357 -8.056 1.00 93.19 78 ASN A O 1
ATOM 656 N N . THR A 1 79 ? 1.136 -8.572 -8.070 1.00 92.94 79 THR A N 1
ATOM 657 C CA . THR A 1 79 ? 1.078 -8.469 -9.542 1.00 92.94 79 THR A CA 1
ATOM 658 C C . THR A 1 79 ? 1.519 -7.097 -10.061 1.00 92.94 79 THR A C 1
ATOM 660 O O . THR A 1 79 ? 2.186 -7.029 -11.094 1.00 92.94 79 THR A O 1
ATOM 663 N N . GLU A 1 80 ? 1.228 -6.015 -9.335 1.00 91.38 80 GLU A N 1
ATOM 664 C CA . GLU A 1 80 ? 1.722 -4.673 -9.659 1.00 91.38 80 GLU A CA 1
ATOM 665 C C . GLU A 1 80 ? 3.244 -4.558 -9.497 1.00 91.38 80 GLU A C 1
ATOM 667 O O . GLU A 1 80 ? 3.900 -3.919 -10.319 1.00 91.38 80 GLU A O 1
ATOM 672 N N . GLU A 1 81 ? 3.829 -5.187 -8.476 1.00 90.25 81 GLU A N 1
ATOM 673 C CA . GLU A 1 81 ? 5.284 -5.253 -8.305 1.00 90.25 81 GLU A CA 1
ATOM 674 C C . GLU A 1 81 ? 5.948 -5.978 -9.481 1.00 90.25 81 GLU A C 1
ATOM 676 O O . GLU A 1 81 ? 6.887 -5.452 -10.081 1.00 90.25 81 GLU A O 1
ATOM 681 N N . ASN A 1 82 ? 5.400 -7.124 -9.893 1.00 90.69 82 ASN A N 1
ATOM 682 C CA . ASN A 1 82 ? 5.872 -7.850 -11.075 1.00 90.69 82 ASN A CA 1
ATOM 683 C C . ASN A 1 82 ? 5.786 -6.992 -12.348 1.00 90.69 82 ASN A C 1
ATOM 685 O O . ASN A 1 82 ? 6.721 -6.968 -13.152 1.00 90.69 82 ASN A O 1
ATOM 689 N N . TRP A 1 83 ? 4.690 -6.246 -12.520 1.00 90.06 83 TRP A N 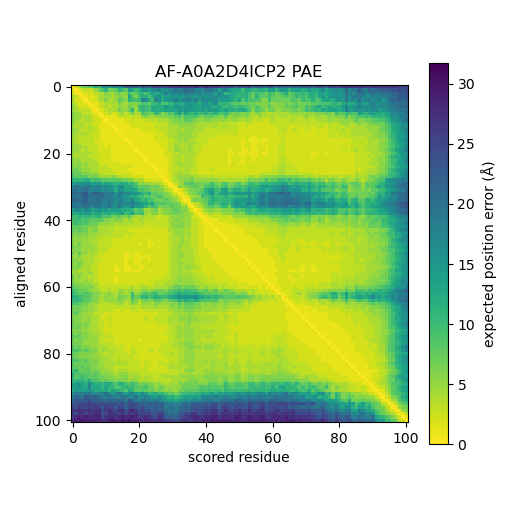1
ATOM 690 C CA . TRP A 1 83 ? 4.520 -5.328 -13.647 1.00 90.06 83 TRP A CA 1
ATOM 691 C C . TRP A 1 83 ? 5.540 -4.182 -13.628 1.00 90.06 83 TRP A C 1
ATOM 693 O O . TRP A 1 83 ? 6.109 -3.834 -14.666 1.00 90.06 83 TRP A O 1
ATOM 703 N N . ASN A 1 84 ? 5.807 -3.612 -12.452 1.00 88.88 84 ASN A N 1
ATOM 704 C CA . ASN A 1 84 ? 6.818 -2.571 -12.283 1.00 88.88 84 ASN A CA 1
ATOM 705 C C . ASN A 1 84 ? 8.220 -3.089 -12.618 1.00 88.88 84 ASN A C 1
ATOM 707 O O . ASN A 1 84 ? 8.954 -2.412 -13.338 1.00 88.88 84 ASN A O 1
ATOM 711 N N . THR A 1 85 ? 8.572 -4.290 -12.160 1.00 88.56 85 THR A N 1
ATOM 712 C CA . THR A 1 85 ? 9.850 -4.944 -12.474 1.00 88.56 85 THR A CA 1
ATOM 713 C C . THR A 1 85 ? 10.002 -5.167 -13.975 1.00 88.56 85 THR A C 1
ATOM 715 O O . THR A 1 85 ? 10.962 -4.674 -14.566 1.00 88.56 85 THR A O 1
ATOM 718 N N . TRP A 1 86 ? 9.006 -5.776 -14.623 1.00 89.31 86 TRP A N 1
ATOM 719 C CA . TRP A 1 86 ? 8.999 -5.979 -16.076 1.00 89.31 86 TRP A CA 1
ATOM 720 C C . TRP A 1 86 ? 9.179 -4.665 -16.852 1.00 89.31 86 TRP A C 1
ATOM 722 O O . TRP A 1 86 ? 9.958 -4.574 -17.805 1.00 89.31 86 TRP A O 1
ATOM 732 N N . LYS A 1 87 ? 8.499 -3.599 -16.416 1.00 87.50 87 LYS A N 1
ATOM 733 C CA . LYS A 1 87 ? 8.630 -2.271 -17.022 1.00 87.50 87 LYS A CA 1
ATOM 734 C C . LYS A 1 87 ? 10.021 -1.667 -16.802 1.00 87.50 87 LYS A C 1
ATOM 736 O O . LYS A 1 87 ? 10.574 -1.052 -17.716 1.00 87.50 87 LYS A O 1
ATOM 741 N N . ASN A 1 88 ? 10.602 -1.833 -15.616 1.00 86.19 88 ASN A N 1
ATOM 742 C CA . ASN A 1 88 ? 11.944 -1.346 -15.291 1.00 86.19 88 ASN A CA 1
ATOM 743 C C . ASN A 1 88 ? 13.035 -2.051 -16.110 1.00 86.19 88 ASN A C 1
ATOM 745 O O . ASN A 1 88 ? 13.991 -1.400 -16.538 1.00 86.19 88 ASN A O 1
ATOM 749 N N . GLU A 1 89 ? 12.846 -3.337 -16.401 1.00 88.00 89 GLU A N 1
ATOM 750 C CA . GLU A 1 89 ? 13.716 -4.149 -17.263 1.00 88.00 89 GLU A CA 1
ATOM 751 C C . GLU A 1 89 ? 13.629 -3.771 -18.752 1.00 88.00 89 GLU A C 1
ATOM 753 O O . GLU A 1 89 ? 14.368 -4.303 -19.576 1.00 88.00 89 GLU A O 1
ATOM 758 N N . GLY A 1 90 ? 12.780 -2.804 -19.117 1.00 84.56 90 GLY A N 1
ATOM 759 C CA . GLY A 1 90 ? 12.634 -2.343 -20.496 1.00 84.56 90 GLY A CA 1
ATOM 760 C C . GLY A 1 90 ? 11.595 -3.121 -21.296 1.00 84.56 90 GLY A C 1
ATOM 761 O O . GLY A 1 90 ? 11.678 -3.137 -22.521 1.00 84.56 90 GLY A O 1
ATOM 762 N N . CYS A 1 91 ? 10.609 -3.713 -20.618 1.00 87.25 91 CYS A N 1
ATOM 763 C CA . CYS A 1 91 ? 9.480 -4.405 -21.231 1.00 87.25 91 CYS A CA 1
ATOM 764 C C . CYS A 1 91 ? 9.909 -5.588 -22.126 1.00 87.25 91 CYS A C 1
ATOM 766 O O . CYS A 1 91 ? 9.612 -5.578 -23.327 1.00 87.25 91 CYS A O 1
ATOM 768 N N . PRO A 1 92 ? 10.612 -6.607 -21.587 1.00 86.00 92 PRO A N 1
ATOM 769 C CA . PRO A 1 92 ? 11.035 -7.759 -22.376 1.00 86.00 92 PRO A CA 1
ATOM 770 C C . PRO A 1 92 ? 9.837 -8.469 -23.020 1.00 86.00 92 PRO A C 1
ATOM 772 O O . PRO A 1 92 ? 8.761 -8.586 -22.427 1.00 86.00 92 PRO A O 1
ATOM 775 N N . SER A 1 93 ? 10.020 -8.948 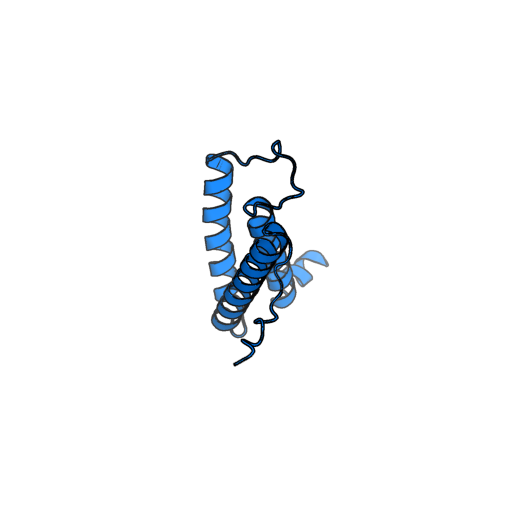-24.251 1.00 83.69 93 SER A N 1
ATOM 776 C CA . SER A 1 93 ? 8.966 -9.653 -24.982 1.00 83.69 93 SER A CA 1
ATOM 777 C C . SER A 1 93 ? 8.545 -10.927 -24.24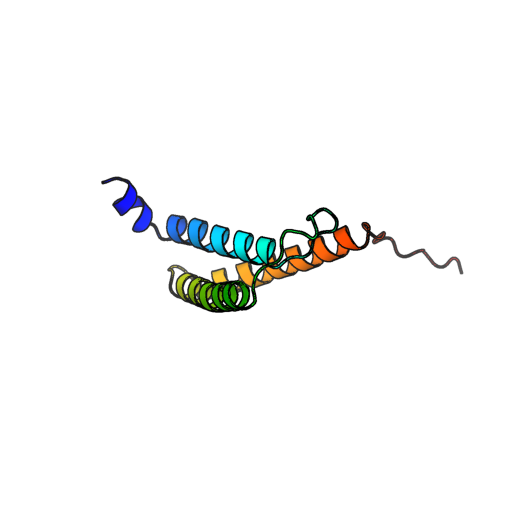8 1.00 83.69 93 SER A C 1
ATOM 779 O O . SER A 1 93 ? 9.380 -11.750 -23.881 1.00 83.69 93 SER A O 1
ATOM 781 N N . PHE A 1 94 ? 7.235 -11.132 -24.101 1.00 78.50 94 PHE A N 1
ATOM 782 C CA . PHE A 1 94 ? 6.669 -12.394 -23.612 1.00 78.50 94 PHE A CA 1
ATOM 783 C C . PHE A 1 94 ? 6.645 -13.493 -24.687 1.00 78.50 94 PHE A C 1
ATOM 785 O O . PHE A 1 94 ? 6.294 -14.641 -24.403 1.00 78.50 94 PHE A O 1
ATOM 792 N N . VAL A 1 95 ? 6.985 -13.154 -25.935 1.00 79.69 95 VAL A N 1
ATOM 793 C CA . VAL A 1 95 ? 7.013 -14.105 -27.045 1.00 79.69 95 VAL A CA 1
ATOM 794 C C . VAL A 1 95 ? 8.254 -14.978 -26.899 1.00 79.69 95 VAL A C 1
ATOM 796 O O . VAL A 1 95 ? 9.369 -14.527 -27.145 1.00 79.69 95 VAL A O 1
ATOM 799 N N . LYS A 1 96 ? 8.058 -16.247 -26.529 1.00 67.75 96 LYS A N 1
ATOM 800 C CA . LYS A 1 96 ? 9.104 -17.261 -26.683 1.00 67.75 96 LYS A CA 1
ATOM 801 C C . LYS A 1 96 ? 9.396 -17.412 -28.171 1.00 67.75 96 LYS A C 1
ATOM 803 O O . LYS A 1 96 ? 8.487 -17.726 -28.943 1.00 67.75 96 LYS A O 1
ATOM 808 N N . GLU A 1 97 ? 10.646 -17.189 -28.563 1.00 68.56 97 GLU A N 1
ATOM 809 C CA . GLU A 1 97 ? 11.120 -17.544 -29.897 1.00 68.56 97 GLU A CA 1
ATOM 810 C C . GLU A 1 97 ? 10.762 -19.012 -30.150 1.00 68.56 97 GLU A C 1
ATOM 812 O O . GLU A 1 97 ? 11.118 -19.899 -29.368 1.00 68.56 97 GLU A O 1
ATOM 817 N N . ARG A 1 98 ? 9.986 -19.279 -31.207 1.00 67.19 98 ARG A N 1
ATOM 818 C CA . ARG A 1 98 ? 9.805 -20.657 -31.655 1.00 67.19 98 ARG A CA 1
ATOM 819 C C . ARG A 1 98 ? 11.172 -21.113 -32.135 1.00 67.19 98 ARG A C 1
ATOM 821 O O . ARG A 1 98 ? 11.664 -20.587 -33.127 1.00 67.19 98 ARG A O 1
ATOM 828 N N . LEU A 1 99 ? 11.770 -22.068 -31.429 1.00 66.56 99 LEU A N 1
ATOM 829 C CA . LEU A 1 99 ? 12.919 -22.799 -31.942 1.00 66.56 99 LEU A CA 1
ATOM 830 C C . LEU A 1 99 ? 12.482 -23.439 -33.262 1.00 66.56 99 LEU A C 1
ATOM 832 O O . LEU A 1 99 ? 11.641 -24.338 -33.269 1.00 66.56 99 LEU A O 1
ATOM 836 N N . CYS A 1 100 ? 12.994 -22.916 -34.372 1.00 57.91 100 CYS A N 1
ATOM 837 C CA . CYS A 1 100 ? 12.910 -23.584 -35.658 1.00 57.91 100 CYS A CA 1
ATOM 838 C C . CYS A 1 100 ? 13.765 -24.851 -35.546 1.00 57.91 100 CYS A C 1
ATOM 840 O O . CYS A 1 100 ? 14.989 -24.754 -35.459 1.00 57.91 100 CYS A O 1
ATOM 842 N N . VAL A 1 101 ? 13.101 -26.004 -35.466 1.00 55.88 101 VAL A N 1
ATOM 843 C CA . VAL A 1 101 ? 13.705 -27.334 -35.630 1.00 55.88 101 VAL A CA 1
ATOM 844 C C . VAL A 1 101 ? 13.549 -27.741 -37.085 1.00 55.88 101 VAL A C 1
ATOM 846 O O . VAL A 1 101 ? 12.436 -27.523 -37.618 1.00 55.88 101 VAL A O 1
#